Protein AF-A0ABD0QQP2-F1 (afdb_monomer_lite)

Structure (mmCIF, N/CA/C/O backbone):
data_AF-A0ABD0QQP2-F1
#
_entry.id   AF-A0ABD0QQP2-F1
#
loop_
_atom_site.group_PDB
_atom_site.id
_atom_site.type_symbol
_atom_site.label_atom_id
_atom_site.label_alt_id
_atom_site.label_comp_id
_atom_site.label_asym_id
_atom_site.label_entity_id
_atom_site.label_seq_id
_atom_site.pdbx_PDB_ins_code
_atom_site.Cartn_x
_atom_site.Cartn_y
_atom_site.Cartn_z
_atom_site.occupancy
_atom_site.B_iso_or_equiv
_atom_site.auth_seq_id
_atom_site.auth_comp_id
_atom_site.auth_asym_id
_atom_site.auth_atom_id
_atom_site.pdbx_PDB_model_num
ATOM 1 N N . GLU A 1 1 ? -1.606 12.758 -1.922 1.00 87.50 1 GLU A N 1
ATOM 2 C CA . GLU A 1 1 ? -2.722 13.504 -1.294 1.00 87.50 1 GLU A CA 1
ATOM 3 C C . GLU A 1 1 ? -4.008 12.673 -1.324 1.00 87.50 1 GLU A C 1
ATOM 5 O O . GLU A 1 1 ? -4.437 12.258 -0.253 1.00 87.50 1 GLU A O 1
ATOM 10 N N . ILE A 1 2 ? -4.519 12.287 -2.498 1.00 96.38 2 ILE A N 1
ATOM 11 C CA . ILE A 1 2 ? -5.764 11.504 -2.622 1.00 96.38 2 ILE A CA 1
ATOM 12 C C . ILE A 1 2 ? -5.801 10.195 -1.814 1.00 96.38 2 ILE A C 1
ATOM 14 O O . ILE A 1 2 ? -6.787 9.935 -1.134 1.00 96.38 2 ILE A O 1
ATOM 18 N N . ALA A 1 3 ? -4.716 9.412 -1.799 1.00 96.56 3 ALA A N 1
ATOM 19 C CA . ALA A 1 3 ? -4.651 8.171 -1.020 1.00 96.56 3 ALA A CA 1
ATOM 20 C C . ALA A 1 3 ? -4.863 8.423 0.485 1.00 96.56 3 ALA A C 1
ATOM 22 O O . ALA A 1 3 ? -5.670 7.759 1.122 1.00 96.56 3 ALA A O 1
ATOM 23 N N . ILE A 1 4 ? -4.220 9.461 1.034 1.00 96.12 4 ILE A N 1
ATOM 24 C CA . ILE A 1 4 ? -4.380 9.855 2.442 1.00 96.12 4 ILE A CA 1
ATOM 25 C C . ILE A 1 4 ? -5.817 10.314 2.714 1.00 96.12 4 ILE A C 1
ATOM 27 O O . ILE A 1 4 ? -6.356 10.035 3.781 1.00 96.12 4 ILE A O 1
ATOM 31 N N . ARG A 1 5 ? -6.451 11.009 1.762 1.00 97.69 5 ARG A N 1
ATOM 32 C CA . ARG A 1 5 ? -7.846 11.446 1.893 1.00 97.69 5 ARG A CA 1
ATOM 33 C C . ARG A 1 5 ? -8.806 10.260 1.984 1.00 97.69 5 ARG A C 1
ATOM 35 O O . ARG A 1 5 ? -9.693 10.280 2.831 1.00 97.69 5 ARG A O 1
ATOM 42 N N . VAL A 1 6 ? -8.595 9.230 1.165 1.00 98.00 6 VAL A N 1
ATOM 43 C CA . VAL A 1 6 ? -9.365 7.979 1.227 1.00 98.00 6 VAL A CA 1
ATOM 44 C C . VAL A 1 6 ? -9.112 7.258 2.549 1.00 98.00 6 VAL A C 1
ATOM 46 O O . VAL A 1 6 ? -10.072 6.896 3.220 1.00 98.00 6 VAL A O 1
ATOM 49 N N . PHE A 1 7 ? -7.851 7.128 2.976 1.00 97.75 7 PHE A N 1
ATOM 50 C CA . PHE A 1 7 ? -7.530 6.462 4.242 1.00 97.75 7 PHE A CA 1
ATOM 51 C C . PHE A 1 7 ? -8.192 7.141 5.434 1.00 97.75 7 PHE A C 1
ATOM 53 O O . PHE A 1 7 ? -8.794 6.458 6.248 1.00 97.75 7 PHE A O 1
ATOM 60 N N . ARG A 1 8 ? -8.176 8.477 5.495 1.00 97.12 8 ARG A N 1
ATOM 61 C CA . ARG A 1 8 ? -8.860 9.230 6.558 1.00 97.12 8 ARG A CA 1
ATOM 62 C C . ARG A 1 8 ? -10.351 8.909 6.628 1.00 97.12 8 ARG A C 1
ATOM 64 O O . ARG A 1 8 ? -10.842 8.608 7.708 1.00 97.12 8 ARG A O 1
ATOM 71 N N . ALA A 1 9 ? -11.041 8.916 5.487 1.00 98.12 9 ALA A N 1
ATOM 72 C CA . ALA A 1 9 ? -12.457 8.564 5.436 1.00 98.12 9 ALA A CA 1
ATOM 73 C C . ALA A 1 9 ? -12.702 7.104 5.865 1.00 98.12 9 ALA A C 1
ATOM 75 O O . ALA A 1 9 ? -13.637 6.829 6.609 1.00 98.12 9 ALA A O 1
ATOM 76 N N . CYS A 1 10 ? -11.846 6.165 5.450 1.00 98.06 10 CYS A N 1
ATOM 77 C CA . CYS A 1 10 ? -11.928 4.770 5.889 1.00 98.06 10 CYS A CA 1
ATOM 78 C C . CYS A 1 10 ? -11.701 4.624 7.401 1.00 98.06 10 CYS A C 1
ATOM 80 O O . CYS A 1 10 ? -12.475 3.935 8.060 1.00 98.06 10 CYS A O 1
ATOM 82 N N . THR A 1 11 ? -10.703 5.309 7.966 1.00 97.00 11 THR A N 1
ATOM 83 C CA . THR A 1 11 ? -10.420 5.306 9.408 1.00 97.00 11 THR A CA 1
ATOM 84 C C . THR A 1 11 ? -11.596 5.859 10.213 1.00 97.00 11 THR A C 1
ATOM 86 O O . THR A 1 11 ? -11.965 5.265 11.222 1.00 97.00 11 THR A O 1
ATOM 89 N N . GLU A 1 12 ? -12.230 6.945 9.756 1.00 97.50 12 GLU A N 1
ATOM 90 C CA . GLU A 1 12 ? -13.437 7.518 10.380 1.00 97.50 12 GLU A CA 1
ATOM 91 C C . GLU A 1 12 ? -14.616 6.526 10.408 1.00 97.50 12 GLU A C 1
ATOM 93 O O . GLU A 1 12 ? -15.461 6.593 11.297 1.00 97.50 12 GLU A O 1
ATOM 98 N N . LEU A 1 13 ? -14.643 5.570 9.475 1.00 97.88 13 LEU A N 1
ATOM 99 C CA . LEU A 1 13 ? -15.647 4.507 9.380 1.00 97.88 13 LEU A CA 1
ATOM 100 C C . LEU A 1 13 ? -15.202 3.176 10.017 1.00 97.88 13 LEU A C 1
ATOM 102 O O . LEU A 1 13 ? -15.921 2.184 9.913 1.00 97.88 13 LEU A O 1
ATOM 106 N N . GLY A 1 14 ? -14.025 3.119 10.650 1.00 97.06 14 GLY A N 1
ATOM 107 C CA . GLY A 1 14 ? -13.479 1.885 11.233 1.00 97.06 14 GLY A CA 1
ATOM 108 C C . GLY A 1 14 ? -13.058 0.829 10.200 1.00 97.06 14 GLY A C 1
ATOM 109 O O . GLY A 1 14 ? -12.987 -0.357 10.520 1.00 97.06 14 GLY A O 1
ATOM 110 N N . ILE A 1 15 ? -12.795 1.236 8.957 1.00 98.12 15 ILE A N 1
ATOM 111 C CA . ILE A 1 15 ? -12.387 0.360 7.854 1.00 98.12 15 ILE A CA 1
ATOM 112 C C . ILE A 1 15 ? -10.858 0.310 7.790 1.00 98.12 15 ILE A C 1
ATOM 114 O O . ILE A 1 15 ? -10.207 1.351 7.702 1.00 98.12 15 ILE A O 1
ATOM 118 N N . ARG A 1 16 ? -10.291 -0.905 7.777 1.00 97.56 16 ARG A N 1
ATOM 119 C CA . ARG A 1 16 ? -8.848 -1.116 7.582 1.00 97.56 16 ARG A CA 1
ATOM 120 C C . ARG A 1 16 ? -8.415 -0.746 6.166 1.00 97.56 16 ARG A C 1
ATOM 122 O O . ARG A 1 16 ? -9.137 -0.982 5.198 1.00 97.56 16 ARG A O 1
ATOM 129 N N . THR A 1 17 ? -7.215 -0.203 6.051 1.00 98.00 17 THR A N 1
ATOM 130 C CA . THR A 1 17 ? -6.679 0.401 4.833 1.00 98.00 17 THR A CA 1
ATOM 131 C C . THR A 1 17 ? -5.370 -0.247 4.412 1.00 98.00 17 THR A C 1
ATOM 133 O O . THR A 1 17 ? -4.498 -0.532 5.229 1.00 98.00 17 THR A O 1
ATOM 136 N N . VAL A 1 18 ? -5.216 -0.440 3.104 1.00 97.94 18 VAL A N 1
ATOM 137 C CA . VAL A 1 18 ? -3.994 -0.974 2.502 1.00 97.94 18 VAL A CA 1
ATOM 138 C C . VAL A 1 18 ? -3.482 0.022 1.468 1.00 97.94 18 VAL A C 1
ATOM 140 O O . VAL A 1 18 ? -4.224 0.450 0.583 1.00 97.94 18 VAL A O 1
ATOM 143 N N . ALA A 1 19 ? -2.209 0.393 1.573 1.00 97.81 19 ALA A N 1
ATOM 144 C CA . ALA A 1 19 ? -1.506 1.196 0.585 1.00 97.81 19 ALA A CA 1
ATOM 145 C C . ALA A 1 19 ? -0.674 0.320 -0.358 1.00 97.81 19 ALA A C 1
ATOM 147 O O . ALA A 1 19 ? -0.072 -0.677 0.037 1.00 97.81 19 ALA A O 1
ATOM 148 N N . VAL A 1 20 ? -0.555 0.766 -1.603 1.00 97.50 20 VAL A N 1
ATOM 149 C CA . VAL A 1 20 ? 0.460 0.283 -2.541 1.00 97.50 20 VAL A CA 1
ATOM 150 C C . VAL A 1 20 ? 1.419 1.418 -2.882 1.00 97.50 20 VAL A C 1
ATOM 152 O O . VAL A 1 20 ? 1.027 2.590 -2.890 1.00 97.50 20 VAL A O 1
ATOM 155 N N . TYR A 1 21 ? 2.686 1.095 -3.117 1.00 97.50 21 TYR A N 1
ATOM 156 C CA . TYR A 1 21 ? 3.711 2.089 -3.437 1.00 97.50 21 TYR A CA 1
ATOM 157 C C . TYR A 1 21 ? 4.768 1.531 -4.398 1.00 97.50 21 TYR A C 1
ATOM 159 O O . TYR A 1 21 ? 4.976 0.320 -4.460 1.00 97.50 21 TYR A O 1
ATOM 167 N N . SER A 1 22 ? 5.420 2.421 -5.151 1.00 97.19 22 SER A N 1
ATOM 168 C CA . SER A 1 22 ? 6.577 2.109 -6.005 1.00 97.19 22 SER A CA 1
ATOM 169 C C . SER A 1 22 ? 7.891 2.193 -5.214 1.00 97.19 22 SER A C 1
ATOM 171 O O . SER A 1 22 ? 7.926 2.786 -4.137 1.00 97.19 22 SER A O 1
ATOM 173 N N . GLU A 1 23 ? 9.003 1.660 -5.732 1.00 95.25 23 GLU A N 1
ATOM 174 C CA . GLU A 1 23 ? 10.308 1.724 -5.042 1.00 95.25 23 GLU A CA 1
ATOM 175 C C . GLU A 1 23 ? 10.734 3.171 -4.748 1.00 95.25 23 GLU A C 1
ATOM 177 O O . GLU A 1 23 ? 11.240 3.476 -3.665 1.00 95.25 23 GLU A O 1
ATOM 182 N N . GLN A 1 24 ? 10.450 4.082 -5.676 1.00 94.69 24 GLN A N 1
ATOM 183 C CA . GLN A 1 24 ? 10.751 5.507 -5.556 1.00 94.69 24 GLN A CA 1
ATOM 184 C C . GLN A 1 24 ? 9.854 6.209 -4.527 1.00 94.69 24 GLN A C 1
ATOM 186 O O . GLN A 1 24 ? 10.247 7.230 -3.968 1.00 94.69 24 GLN A O 1
ATOM 191 N N . ASP A 1 25 ? 8.695 5.630 -4.206 1.00 94.94 25 ASP A N 1
ATOM 192 C CA . ASP A 1 25 ? 7.755 6.152 -3.213 1.00 94.94 25 ASP A CA 1
ATOM 193 C C . ASP A 1 25 ? 7.901 5.512 -1.824 1.00 94.94 25 ASP A C 1
ATOM 195 O O . ASP A 1 25 ? 7.063 5.718 -0.945 1.00 94.94 25 ASP A O 1
ATOM 199 N N . THR A 1 26 ? 8.988 4.773 -1.578 1.00 92.25 26 THR A N 1
ATOM 200 C CA . THR A 1 26 ? 9.264 4.108 -0.291 1.00 92.25 26 THR A CA 1
ATOM 201 C C . THR A 1 26 ? 9.167 5.064 0.908 1.00 92.25 26 THR A C 1
ATOM 203 O O . THR A 1 26 ? 8.713 4.650 1.976 1.00 92.25 26 THR A O 1
ATOM 206 N N . GLY A 1 27 ? 9.560 6.331 0.748 1.00 91.12 27 GLY A N 1
ATOM 207 C CA . GLY A 1 27 ? 9.530 7.350 1.807 1.00 91.12 27 GLY A CA 1
ATOM 208 C C . GLY A 1 27 ? 8.250 8.190 1.881 1.00 91.12 27 GLY A C 1
ATOM 209 O O . GLY A 1 27 ? 8.165 9.074 2.731 1.00 91.12 27 GLY A O 1
ATOM 210 N N . GLN A 1 28 ? 7.267 7.962 1.008 1.00 93.62 28 GLN A N 1
ATOM 211 C CA . GLN A 1 28 ? 6.116 8.857 0.888 1.00 93.62 28 GLN A CA 1
ATOM 212 C C . GLN A 1 28 ? 5.098 8.700 2.018 1.00 93.62 28 GLN A C 1
ATOM 214 O O . GLN A 1 28 ? 4.864 7.617 2.556 1.00 93.62 28 GLN A O 1
ATOM 219 N N . MET A 1 29 ? 4.416 9.805 2.325 1.00 91.00 29 MET A N 1
ATOM 220 C CA . MET A 1 29 ? 3.475 9.889 3.444 1.00 91.00 29 MET A CA 1
ATOM 221 C C . MET A 1 29 ? 2.263 8.961 3.317 1.00 91.00 29 MET A C 1
ATOM 223 O O . MET A 1 29 ? 1.751 8.514 4.339 1.00 91.00 29 MET A O 1
ATOM 227 N N . HIS A 1 30 ? 1.775 8.656 2.107 1.00 90.56 30 HIS A N 1
ATOM 228 C CA . HIS A 1 30 ? 0.596 7.788 1.963 1.00 90.56 30 HIS A CA 1
ATOM 229 C C . HIS A 1 30 ? 0.869 6.368 2.451 1.00 90.56 30 HIS A C 1
ATOM 231 O O . HIS A 1 30 ? -0.007 5.768 3.061 1.00 90.56 30 HIS A O 1
ATOM 237 N N . ARG A 1 31 ? 2.097 5.873 2.271 1.00 92.75 31 ARG A N 1
ATOM 238 C CA . ARG A 1 31 ? 2.533 4.571 2.780 1.00 92.75 31 ARG A CA 1
ATOM 239 C C . ARG A 1 31 ? 2.424 4.492 4.304 1.00 92.75 31 ARG A C 1
ATOM 241 O O . ARG A 1 31 ? 1.998 3.478 4.831 1.00 92.75 31 ARG A O 1
ATOM 248 N N . GLN A 1 32 ? 2.805 5.562 5.002 1.00 90.56 32 GLN A N 1
ATOM 249 C CA . GLN A 1 32 ? 2.832 5.611 6.471 1.00 90.56 32 GLN A CA 1
ATOM 250 C C . GLN A 1 32 ? 1.449 5.838 7.099 1.00 90.56 32 GLN A C 1
ATOM 252 O O . GLN A 1 32 ? 1.309 5.755 8.315 1.00 90.56 32 GLN A O 1
ATOM 257 N N . LYS A 1 33 ? 0.449 6.216 6.295 1.00 93.31 33 LYS A N 1
ATOM 258 C CA . LYS A 1 33 ? -0.900 6.565 6.764 1.00 93.31 33 LYS A CA 1
ATOM 259 C C . LYS A 1 33 ? -1.924 5.445 6.594 1.00 93.31 33 LYS A C 1
ATOM 261 O O . LYS A 1 33 ? -3.038 5.621 7.073 1.00 93.31 33 LYS A O 1
ATOM 266 N N . ALA A 1 34 ? -1.565 4.357 5.918 1.00 95.56 34 ALA A N 1
ATOM 267 C CA . ALA A 1 34 ? -2.379 3.151 5.847 1.00 95.56 34 ALA A CA 1
ATOM 268 C C . ALA A 1 34 ? -1.997 2.169 6.960 1.00 95.56 34 ALA A C 1
ATOM 270 O O . ALA A 1 34 ? -0.884 2.232 7.486 1.00 95.56 34 ALA A O 1
ATOM 271 N N . ASP A 1 35 ? -2.903 1.249 7.282 1.00 96.38 35 ASP A N 1
ATOM 272 C CA . ASP A 1 35 ? -2.657 0.195 8.273 1.00 96.38 35 ASP A CA 1
ATOM 273 C C . ASP A 1 35 ? -1.627 -0.826 7.765 1.00 96.38 35 ASP A C 1
ATOM 275 O O . ASP A 1 35 ? -0.794 -1.319 8.523 1.00 96.38 35 ASP A O 1
ATOM 279 N N . GLU A 1 36 ? -1.649 -1.104 6.461 1.00 96.62 36 GLU A N 1
ATOM 280 C CA . GLU A 1 36 ? -0.690 -1.972 5.778 1.00 96.62 36 GLU A CA 1
ATOM 281 C C . GLU A 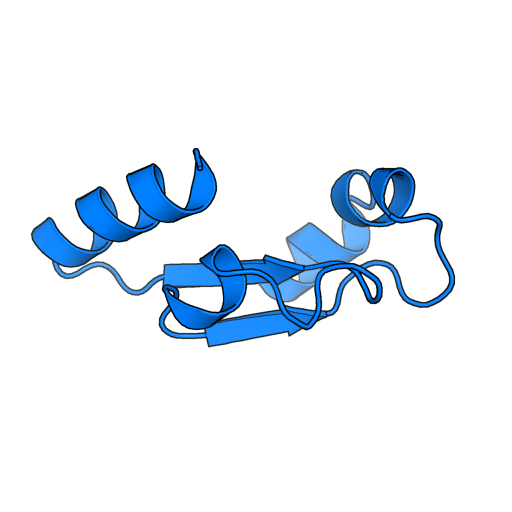1 36 ? -0.179 -1.312 4.494 1.00 96.62 36 GLU A C 1
ATOM 283 O O . GLU A 1 36 ? -0.875 -0.507 3.872 1.00 96.62 36 GLU A O 1
ATOM 288 N N . ALA A 1 37 ? 1.036 -1.661 4.057 1.00 97.12 37 ALA A N 1
ATOM 289 C CA . ALA A 1 37 ? 1.584 -1.137 2.812 1.00 97.12 37 ALA A CA 1
ATOM 290 C C . ALA A 1 37 ? 2.476 -2.138 2.071 1.00 97.12 37 ALA A C 1
ATOM 292 O O . ALA A 1 37 ? 3.397 -2.710 2.657 1.00 97.12 37 ALA A O 1
ATOM 293 N N . TYR A 1 38 ? 2.264 -2.267 0.759 1.00 97.50 38 TYR A N 1
ATOM 294 C CA . TYR A 1 38 ? 2.951 -3.242 -0.090 1.00 97.50 38 TYR A CA 1
ATOM 295 C C . TYR A 1 38 ? 3.625 -2.594 -1.303 1.00 97.50 38 TYR A C 1
ATOM 297 O O . TYR A 1 38 ? 3.057 -1.737 -1.981 1.00 97.50 38 TYR A O 1
ATOM 305 N N . LEU A 1 39 ? 4.852 -3.035 -1.583 1.00 96.88 39 LEU A N 1
ATOM 306 C CA . LEU A 1 39 ? 5.597 -2.638 -2.773 1.00 96.88 39 LEU A CA 1
ATOM 307 C C . LEU A 1 39 ? 5.003 -3.322 -4.013 1.00 96.88 39 LEU A C 1
ATOM 309 O O . LEU A 1 39 ? 4.890 -4.550 -4.030 1.00 96.88 39 LEU A O 1
ATOM 313 N N . ILE A 1 40 ? 4.694 -2.547 -5.052 1.00 97.25 40 ILE A N 1
ATOM 314 C CA . ILE A 1 40 ? 4.204 -3.039 -6.349 1.00 97.25 40 ILE A CA 1
ATOM 315 C C . ILE A 1 40 ? 5.152 -2.651 -7.483 1.00 97.25 40 ILE A C 1
ATOM 317 O O . ILE A 1 40 ? 5.898 -1.677 -7.371 1.00 97.25 40 ILE A O 1
ATOM 321 N N . GLY A 1 41 ? 5.118 -3.406 -8.583 1.00 95.62 41 GLY A N 1
ATOM 322 C CA . GLY A 1 41 ? 5.841 -3.064 -9.804 1.00 95.62 41 GLY A CA 1
ATOM 323 C C . GLY A 1 41 ? 7.357 -3.018 -9.630 1.00 95.62 41 GLY A C 1
ATOM 324 O O . GLY A 1 41 ? 7.996 -2.097 -10.134 1.00 95.62 41 GLY A O 1
ATOM 325 N N . ARG A 1 42 ? 7.947 -3.982 -8.904 1.00 94.38 42 ARG A N 1
ATOM 326 C CA . ARG A 1 42 ? 9.413 -4.065 -8.740 1.00 94.38 42 ARG A CA 1
ATOM 327 C C . ARG A 1 42 ? 10.114 -4.036 -10.096 1.00 94.38 42 ARG A C 1
ATOM 329 O O . ARG A 1 42 ? 9.751 -4.791 -10.995 1.00 94.38 42 ARG A O 1
ATOM 336 N N . GLY A 1 43 ? 11.135 -3.190 -10.217 1.00 94.50 43 GLY A N 1
ATOM 337 C CA . GLY A 1 43 ? 11.890 -3.011 -11.460 1.00 94.50 43 GLY A CA 1
ATOM 338 C C . GLY A 1 43 ? 11.155 -2.241 -12.566 1.00 94.50 43 GLY A C 1
ATOM 339 O O . GLY A 1 43 ? 11.724 -2.062 -13.642 1.00 94.50 43 GLY A O 1
ATOM 340 N N . LEU A 1 44 ? 9.925 -1.769 -12.334 1.00 95.94 44 LEU A N 1
ATOM 341 C CA . LEU A 1 44 ? 9.212 -0.885 -13.257 1.00 95.94 44 LEU A CA 1
ATOM 342 C C . LEU A 1 44 ? 9.517 0.587 -12.960 1.00 95.94 44 LEU A C 1
ATOM 344 O O . LEU A 1 44 ? 9.980 0.956 -11.880 1.00 95.94 44 LEU A O 1
ATOM 348 N N . SER A 1 45 ? 9.215 1.455 -13.929 1.00 96.31 45 SER A N 1
ATOM 349 C CA . SER A 1 45 ? 9.201 2.897 -13.676 1.00 96.31 45 SER A 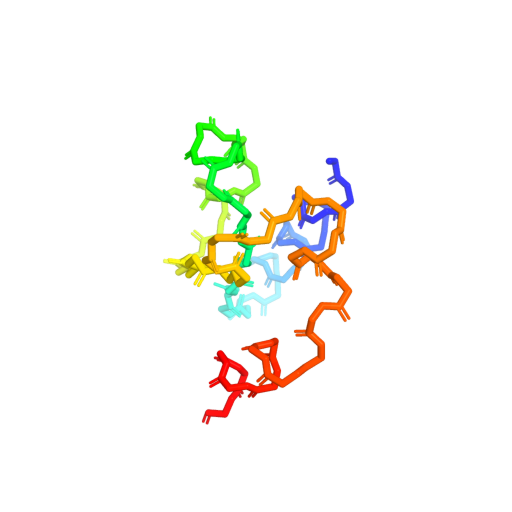CA 1
ATOM 350 C C . SER A 1 45 ? 8.097 3.252 -12.663 1.00 96.31 45 SER A C 1
ATOM 352 O O . SER A 1 45 ? 7.094 2.535 -12.584 1.00 96.31 45 SER A O 1
ATOM 354 N N . PRO A 1 46 ? 8.214 4.375 -11.926 1.00 92.94 46 PRO A N 1
ATOM 355 C CA . PRO A 1 46 ? 7.251 4.740 -10.883 1.00 92.94 46 PRO A CA 1
ATOM 356 C C . PRO A 1 46 ? 5.801 4.761 -11.381 1.00 92.94 46 PRO A C 1
ATOM 358 O O . PRO A 1 46 ? 4.900 4.244 -10.729 1.00 92.94 46 PRO A O 1
ATOM 361 N N . VAL A 1 47 ? 5.578 5.320 -12.575 1.00 96.31 47 VAL A N 1
ATOM 362 C CA . VAL A 1 47 ? 4.242 5.400 -13.181 1.00 96.31 47 VAL A CA 1
ATOM 363 C C . VAL A 1 47 ? 3.755 4.017 -13.605 1.00 96.31 47 VAL A C 1
ATOM 365 O O . VAL A 1 47 ? 2.608 3.665 -13.341 1.00 96.31 47 VAL A O 1
ATOM 368 N N . ALA A 1 48 ? 4.623 3.210 -14.221 1.00 97.06 48 ALA A N 1
ATOM 369 C CA . ALA A 1 48 ? 4.265 1.862 -14.646 1.00 97.06 48 ALA A CA 1
ATOM 370 C C . ALA A 1 48 ? 3.917 0.955 -13.457 1.00 97.06 48 ALA A C 1
ATOM 372 O O . ALA A 1 48 ? 3.017 0.130 -13.585 1.00 97.06 48 ALA A O 1
ATOM 373 N N . ALA A 1 49 ? 4.551 1.145 -1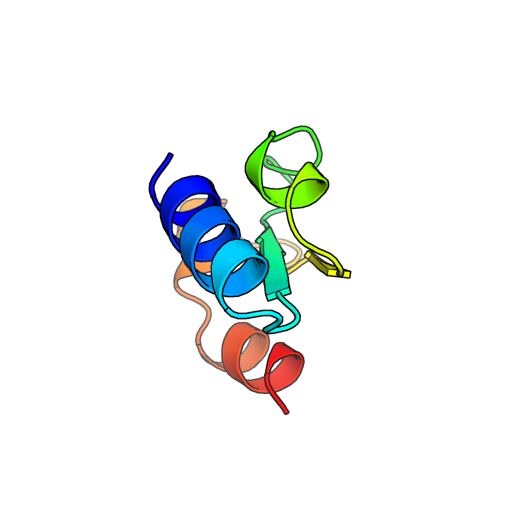2.295 1.00 97.38 49 ALA A N 1
ATOM 374 C CA . ALA A 1 49 ? 4.217 0.412 -11.078 1.00 97.38 49 ALA A CA 1
ATOM 375 C C . ALA A 1 49 ? 2.748 0.616 -10.665 1.00 97.38 49 ALA A C 1
ATOM 377 O O . ALA A 1 49 ? 2.039 -0.363 -10.451 1.00 97.38 49 ALA A O 1
ATOM 378 N N . TYR A 1 50 ? 2.246 1.857 -10.650 1.00 97.25 50 TYR A N 1
ATOM 379 C CA . TYR A 1 50 ? 0.837 2.146 -10.324 1.00 97.25 50 TYR A CA 1
ATOM 380 C C . TYR A 1 50 ? -0.161 1.739 -11.414 1.00 97.25 50 TYR A C 1
ATOM 382 O O . TYR A 1 50 ? -1.358 1.655 -11.149 1.00 97.25 50 TYR A O 1
ATOM 390 N N . LEU A 1 51 ? 0.313 1.484 -12.633 1.00 97.69 51 LEU A N 1
ATOM 391 C CA . LEU A 1 51 ? -0.502 0.977 -13.739 1.00 97.69 51 LEU A CA 1
ATOM 392 C C . LEU A 1 51 ? -0.418 -0.552 -13.874 1.00 97.69 51 LEU A C 1
ATOM 394 O O . LEU A 1 51 ? -1.070 -1.134 -14.742 1.00 97.69 51 LEU A O 1
ATOM 398 N N . HIS A 1 52 ? 0.358 -1.224 -13.020 1.00 97.25 52 HIS A N 1
ATOM 399 C CA . HIS A 1 52 ? 0.545 -2.666 -13.070 1.00 97.25 52 HIS A CA 1
ATOM 400 C C . HIS A 1 52 ? -0.625 -3.405 -12.399 1.00 97.25 52 HIS A C 1
ATOM 402 O O . HIS A 1 52 ? -0.573 -3.803 -11.232 1.00 97.25 52 HIS A O 1
ATOM 408 N N . ILE A 1 53 ? -1.696 -3.605 -13.173 1.00 97.62 53 ILE A N 1
ATOM 409 C CA . ILE A 1 53 ? -2.954 -4.240 -12.741 1.00 97.62 53 ILE A CA 1
ATOM 410 C C . ILE A 1 53 ? -2.741 -5.574 -11.996 1.00 97.62 53 ILE A C 1
ATOM 412 O O . ILE A 1 53 ? -3.350 -5.744 -10.936 1.00 97.62 53 ILE A O 1
ATOM 416 N N . PRO A 1 54 ? -1.899 -6.520 -12.471 1.00 97.50 54 PRO A N 1
ATOM 417 C CA . PRO A 1 54 ? -1.757 -7.815 -11.805 1.00 97.50 54 PRO A CA 1
ATOM 418 C C . PRO A 1 54 ? -1.259 -7.713 -10.359 1.00 97.50 54 PRO A C 1
ATOM 420 O O . PRO A 1 54 ? -1.749 -8.441 -9.497 1.00 97.50 54 PRO A O 1
ATOM 423 N N . ASP A 1 55 ? -0.334 -6.791 -10.07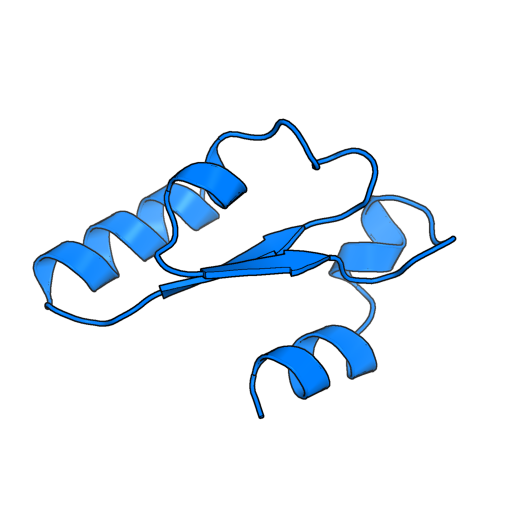8 1.00 96.69 55 ASP A N 1
ATOM 424 C CA . ASP A 1 55 ? 0.216 -6.617 -8.727 1.00 96.69 55 ASP A CA 1
ATOM 425 C C . ASP A 1 55 ? -0.809 -5.983 -7.790 1.00 96.69 55 ASP A C 1
ATOM 427 O O . ASP A 1 55 ? -0.943 -6.414 -6.647 1.00 96.69 55 ASP A O 1
ATOM 431 N N . ILE A 1 56 ? -1.577 -5.008 -8.282 1.00 97.31 56 ILE A N 1
ATOM 432 C CA . ILE A 1 56 ? -2.639 -4.367 -7.496 1.00 97.31 56 ILE A CA 1
ATOM 433 C C . ILE A 1 56 ? -3.708 -5.397 -7.118 1.00 97.31 56 ILE A C 1
ATOM 435 O O . ILE A 1 56 ? -4.093 -5.487 -5.954 1.00 97.31 56 ILE A O 1
ATOM 439 N N . ILE A 1 57 ? -4.141 -6.226 -8.074 1.00 97.62 57 ILE A N 1
ATOM 440 C CA . ILE A 1 57 ? -5.098 -7.309 -7.806 1.00 97.62 57 ILE A CA 1
ATOM 441 C C . ILE A 1 57 ? -4.507 -8.324 -6.824 1.00 97.62 57 ILE A C 1
ATOM 443 O O . ILE A 1 57 ? -5.222 -8.808 -5.954 1.00 97.62 57 ILE A O 1
ATOM 447 N N . LYS A 1 58 ? -3.219 -8.659 -6.949 1.00 97.06 58 LYS A N 1
ATOM 448 C CA . LYS A 1 58 ? -2.545 -9.592 -6.039 1.00 97.06 58 LYS A CA 1
ATOM 449 C C . LYS A 1 58 ? -2.514 -9.078 -4.600 1.00 97.06 58 LYS A C 1
ATOM 451 O O . LYS A 1 58 ? -2.684 -9.882 -3.699 1.00 97.06 58 LYS A O 1
ATOM 456 N N . VAL A 1 59 ? -2.287 -7.782 -4.390 1.00 96.69 59 VAL A N 1
ATOM 457 C CA . VAL A 1 59 ? -2.300 -7.177 -3.047 1.00 96.69 59 VAL A CA 1
ATOM 458 C C . VAL A 1 59 ? -3.713 -7.145 -2.455 1.00 96.69 59 VAL A C 1
ATOM 460 O O . VAL A 1 59 ? -3.865 -7.248 -1.246 1.00 96.69 59 VAL A O 1
ATOM 463 N N . ALA A 1 60 ? -4.744 -6.99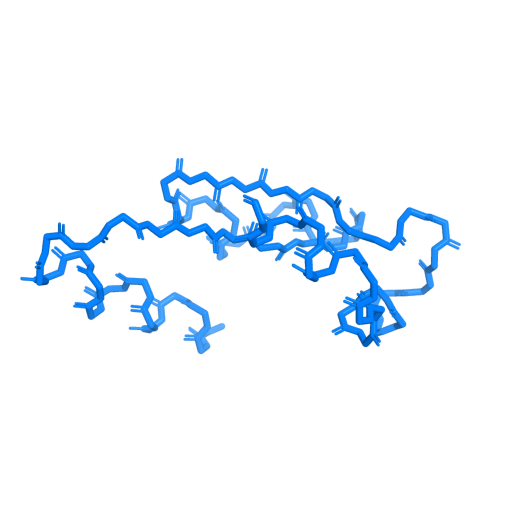9 -3.291 1.00 96.25 60 ALA A N 1
ATOM 464 C CA . ALA A 1 60 ? -6.135 -6.917 -2.843 1.00 96.25 60 ALA A CA 1
ATOM 465 C C . ALA A 1 60 ? -6.813 -8.279 -2.586 1.00 96.25 60 ALA A C 1
ATOM 467 O O . ALA A 1 60 ? -7.907 -8.302 -2.023 1.00 96.25 60 ALA A O 1
ATOM 468 N N . LYS A 1 61 ? -6.218 -9.381 -3.052 1.00 92.62 61 LYS A N 1
ATOM 469 C CA . LYS A 1 61 ? -6.717 -10.751 -2.861 1.00 92.62 61 LYS A CA 1
ATOM 470 C C . LYS A 1 61 ? -6.270 -11.324 -1.526 1.00 92.62 61 LYS A C 1
ATOM 472 O O . LYS A 1 61 ? -7.113 -12.011 -0.911 1.00 92.62 61 LYS A O 1
#

Sequence (61 aa):
EIAIRVFRACTELGIRTVAVYSEQDTGQMHRQKADEAYLIGRGLSPVAAYLHIPDIIKVAK

Secondary structure (DSSP, 8-state):
-HHHHHHHHHHHTT---EEEE-GGGTT-HHHHHSSEEEE-STTS-HHHHHT-HHHHHHHH-

Organism: Cirrhinus mrigala (NCBI:txid683832)

Foldseek 3Di:
DVLLVVLVVCVVVVHAFEAEFEPVCPPPPSCVSGPYYDYFDVPDDRVVRVVVVVRVVVVVD

Radius of gyration: 11.57 Å; chains: 1; bounding box: 28×24×26 Å

pLDDT: mean 95.96, std 2.31, range [87.5, 98.12]

InterPro domains:
  IPR005481 Biotin carboxylase-like, N-terminal domain [PF00289] (1-61)
  IPR011764 Biotin carboxylation domain [PS50979] (1-61)
  IPR016185 Pre-ATP-grasp domain superfamily [SSF52440] (1-61)
  IPR055268 Pyruvat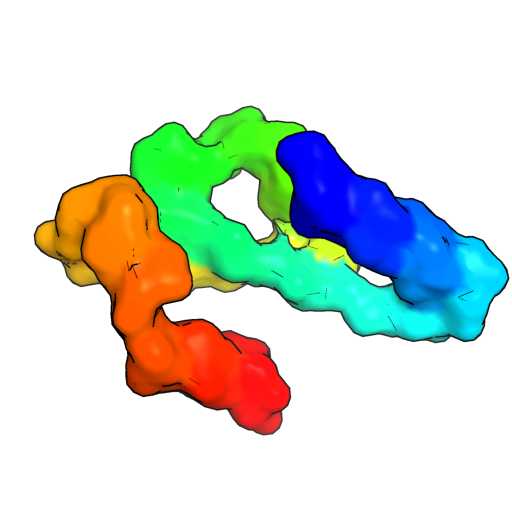e carboxylase-like [PTHR43778] (1-61)